Protein AF-A0A6G1I8E0-F1 (afdb_monomer_lite)

Radius of gyration: 14.66 Å; chains: 1; bounding box: 36×42×40 Å

Structure (mmCIF, N/CA/C/O backbone):
data_AF-A0A6G1I8E0-F1
#
_entry.id   AF-A0A6G1I8E0-F1
#
loop_
_atom_site.group_PDB
_atom_site.id
_atom_site.type_symbol
_atom_site.label_atom_id
_atom_site.label_alt_id
_atom_site.label_comp_id
_atom_site.label_asym_id
_atom_site.label_entity_id
_atom_site.label_seq_id
_atom_site.pdbx_PDB_ins_code
_atom_site.Cartn_x
_atom_site.Cartn_y
_atom_site.Cartn_z
_atom_site.occupancy
_atom_site.B_iso_or_equiv
_atom_site.auth_seq_id
_atom_site.auth_comp_id
_atom_site.auth_asym_id
_atom_site.auth_atom_id
_atom_site.pdbx_PDB_model_num
ATOM 1 N N . MET A 1 1 ? -20.050 -9.506 26.495 1.00 46.69 1 MET A N 1
ATOM 2 C CA . MET A 1 1 ? -19.364 -10.344 25.489 1.00 46.69 1 MET A CA 1
ATOM 3 C C . MET A 1 1 ? -18.513 -9.411 24.648 1.00 46.69 1 MET A C 1
ATOM 5 O O . MET A 1 1 ? -19.104 -8.484 24.104 1.00 46.69 1 MET A O 1
ATOM 9 N N . PRO A 1 2 ? -17.178 -9.549 24.581 1.00 50.47 2 PRO A N 1
ATOM 10 C CA . PRO A 1 2 ? -16.438 -8.790 23.586 1.00 50.47 2 PRO A CA 1
ATOM 11 C C . PRO A 1 2 ? -16.872 -9.317 22.216 1.00 50.47 2 PRO A C 1
ATOM 13 O O . PRO A 1 2 ? -16.901 -10.530 22.001 1.00 50.47 2 PRO A O 1
ATOM 16 N N . LEU A 1 3 ? -17.297 -8.417 21.331 1.00 53.66 3 LEU A N 1
ATOM 17 C CA . LEU A 1 3 ? -17.500 -8.743 19.925 1.00 53.66 3 LEU A CA 1
ATOM 18 C C . LEU A 1 3 ? -16.162 -9.277 19.411 1.00 53.66 3 LEU A C 1
ATOM 20 O O . LEU A 1 3 ? -15.153 -8.575 19.479 1.00 53.66 3 LEU A O 1
ATOM 24 N N . ILE A 1 4 ? -16.133 -10.534 18.975 1.00 62.38 4 ILE A N 1
ATOM 25 C CA . ILE A 1 4 ? -14.973 -11.084 18.278 1.00 62.38 4 ILE A CA 1
ATOM 26 C C . ILE A 1 4 ? -14.927 -10.335 16.946 1.00 62.38 4 ILE A C 1
ATOM 28 O O . ILE A 1 4 ? -15.714 -10.613 16.046 1.00 62.38 4 ILE A O 1
ATOM 32 N N . HIS A 1 5 ? -14.089 -9.303 16.870 1.00 77.25 5 HIS A N 1
ATOM 33 C CA . HIS A 1 5 ? -13.840 -8.586 15.628 1.00 77.25 5 HIS A CA 1
ATOM 34 C C . HIS A 1 5 ? -12.980 -9.479 14.741 1.00 77.25 5 HIS A C 1
ATOM 36 O O . HIS A 1 5 ? -11.822 -9.747 15.066 1.00 77.25 5 HIS A O 1
ATOM 42 N N . ASN A 1 6 ? -13.556 -9.979 13.651 1.00 86.00 6 ASN A N 1
ATOM 43 C CA . ASN A 1 6 ? -12.798 -10.723 12.656 1.00 86.00 6 ASN A CA 1
ATOM 44 C C . ASN A 1 6 ? -11.924 -9.730 11.877 1.00 86.00 6 ASN A C 1
ATOM 46 O O . ASN A 1 6 ? -12.478 -8.843 11.224 1.00 86.00 6 ASN A O 1
ATOM 50 N N . PRO A 1 7 ? -10.586 -9.866 11.911 1.00 92.94 7 PRO A N 1
ATOM 51 C CA . PRO A 1 7 ? -9.715 -8.918 11.243 1.00 92.94 7 PRO A CA 1
ATOM 52 C C . PRO A 1 7 ? -9.902 -9.005 9.727 1.00 92.94 7 PRO A C 1
ATOM 54 O O . PRO A 1 7 ? -10.131 -10.075 9.159 1.00 92.94 7 PRO A O 1
ATOM 57 N N . SER A 1 8 ? -9.808 -7.867 9.059 1.00 95.62 8 SER A N 1
ATOM 58 C CA . SER A 1 8 ? -10.112 -7.716 7.641 1.00 95.62 8 SER A CA 1
ATOM 59 C C . SER A 1 8 ? -8.994 -6.988 6.905 1.00 95.62 8 SER A C 1
ATOM 61 O O . SER A 1 8 ? -8.242 -6.193 7.471 1.00 95.62 8 SER A O 1
ATOM 63 N N . THR A 1 9 ? -8.840 -7.270 5.616 1.00 96.81 9 THR A N 1
ATOM 64 C CA . THR A 1 9 ? -7.828 -6.618 4.779 1.00 96.81 9 THR A CA 1
ATOM 65 C C . THR A 1 9 ? -8.386 -6.313 3.403 1.00 96.81 9 THR A C 1
ATOM 67 O O . THR A 1 9 ? -9.032 -7.163 2.799 1.00 96.81 9 THR A O 1
ATOM 70 N N . LEU A 1 10 ? -8.083 -5.125 2.888 1.00 97.56 10 LEU A N 1
ATOM 71 C CA . LEU A 1 10 ? -8.284 -4.758 1.494 1.00 97.56 10 LEU A CA 1
ATOM 72 C C . LEU A 1 10 ? -6.942 -4.827 0.760 1.00 97.56 10 LEU A C 1
ATOM 74 O O . LEU A 1 10 ? -5.988 -4.155 1.154 1.00 97.56 10 LEU A O 1
ATOM 78 N N . ILE A 1 11 ? -6.861 -5.615 -0.312 1.00 97.19 11 ILE A N 1
ATOM 79 C CA . ILE A 1 11 ? -5.666 -5.677 -1.164 1.00 97.19 11 ILE A CA 1
ATOM 80 C C . ILE A 1 11 ? -5.945 -4.929 -2.465 1.00 97.19 11 ILE A C 1
ATOM 82 O O . ILE A 1 11 ? -6.834 -5.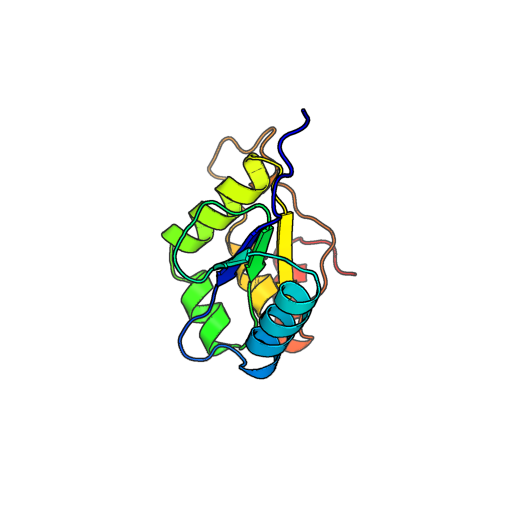311 -3.223 1.00 97.19 11 ILE A O 1
ATOM 86 N N . LEU A 1 12 ? -5.170 -3.878 -2.739 1.00 95.81 12 LEU A N 1
ATOM 87 C CA . LEU A 1 12 ? -5.252 -3.150 -4.001 1.00 95.81 12 LEU A CA 1
ATOM 88 C C . LEU A 1 12 ? -4.391 -3.825 -5.062 1.00 95.81 12 LEU A C 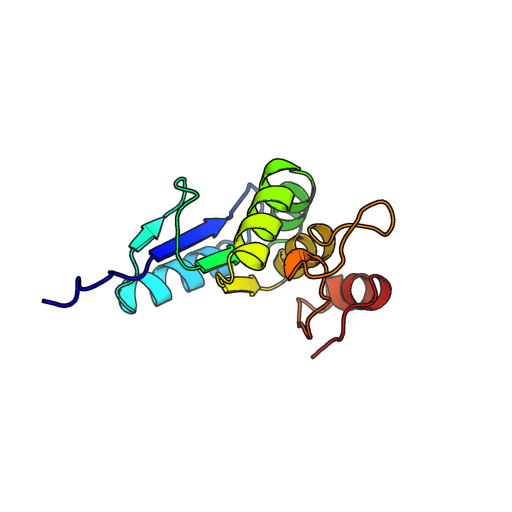1
ATOM 90 O O . LEU A 1 12 ? -3.209 -4.112 -4.843 1.00 95.81 12 LEU A O 1
ATOM 94 N N . PHE A 1 13 ? -4.981 -4.016 -6.235 1.00 94.62 13 PHE A N 1
ATOM 95 C CA . PHE A 1 13 ? -4.315 -4.497 -7.435 1.00 94.62 13 PHE A CA 1
ATOM 96 C C . PHE A 1 13 ? -4.870 -3.773 -8.659 1.00 94.62 13 PHE A C 1
ATOM 98 O O . PHE A 1 13 ? -5.965 -3.212 -8.641 1.00 94.62 13 PHE A O 1
ATOM 105 N N . ALA A 1 14 ? -4.086 -3.768 -9.725 1.00 94.75 14 ALA A N 1
ATOM 106 C CA . ALA A 1 14 ? -4.452 -3.204 -11.010 1.00 94.75 14 ALA A CA 1
ATOM 107 C C . ALA A 1 14 ? -3.836 -4.052 -12.126 1.00 94.75 14 ALA A C 1
ATOM 109 O O . ALA A 1 14 ? -3.048 -4.966 -11.872 1.00 94.75 14 ALA A O 1
ATOM 110 N N . ASN A 1 15 ? -4.164 -3.742 -13.380 1.00 94.81 15 ASN A N 1
ATOM 111 C CA . ASN A 1 15 ? -3.490 -4.388 -14.499 1.00 94.81 15 ASN A CA 1
ATOM 112 C C . ASN A 1 15 ? -1.968 -4.156 -14.412 1.00 94.81 15 ASN A C 1
ATOM 114 O O . ASN A 1 15 ? -1.510 -3.026 -14.227 1.00 94.81 15 ASN A O 1
ATOM 118 N N . GLY A 1 16 ? -1.186 -5.231 -14.525 1.00 94.50 16 GLY A N 1
ATOM 119 C CA . GLY A 1 16 ? 0.266 -5.194 -14.345 1.00 94.50 16 GLY A CA 1
ATOM 120 C C . GLY A 1 16 ? 0.746 -5.245 -12.889 1.00 94.50 16 GLY A C 1
ATOM 121 O O . GLY A 1 16 ? 1.926 -4.972 -12.641 1.00 94.50 16 GLY A O 1
ATOM 122 N N . THR A 1 17 ? -0.137 -5.558 -11.933 1.00 96.38 17 THR A N 1
ATOM 123 C CA . THR A 1 17 ? 0.266 -6.007 -10.594 1.00 96.38 17 THR A CA 1
ATOM 124 C C . THR A 1 17 ? 1.074 -7.298 -10.701 1.00 96.38 17 THR A C 1
ATOM 126 O O . THR A 1 17 ? 0.770 -8.177 -11.502 1.00 96.38 17 THR A O 1
ATOM 129 N N . GLU A 1 18 ? 2.111 -7.418 -9.878 1.00 96.12 18 GLU A N 1
ATOM 130 C CA . GLU A 1 18 ? 2.879 -8.654 -9.756 1.00 96.12 18 GLU A CA 1
ATOM 131 C C . GLU A 1 18 ? 2.043 -9.734 -9.048 1.00 96.12 18 GLU A C 1
ATOM 133 O O . GLU A 1 18 ? 1.743 -9.626 -7.856 1.00 96.12 18 GLU A O 1
ATOM 138 N N . GLU A 1 19 ? 1.664 -10.779 -9.786 1.00 96.12 19 GLU A N 1
ATOM 139 C CA . GLU A 1 19 ? 0.733 -11.820 -9.327 1.00 96.12 19 GLU A CA 1
ATOM 140 C C . GLU A 1 19 ? 1.234 -12.553 -8.082 1.00 96.12 19 GLU A C 1
ATOM 142 O O . GLU A 1 19 ? 0.459 -12.797 -7.158 1.00 96.12 19 GLU A O 1
ATOM 147 N N . ILE A 1 20 ? 2.535 -12.853 -8.009 1.00 96.25 20 ILE A N 1
ATOM 148 C CA . ILE A 1 20 ? 3.103 -13.554 -6.853 1.00 96.25 20 ILE A CA 1
ATOM 149 C C . ILE A 1 20 ? 3.005 -12.715 -5.573 1.00 96.25 20 ILE A C 1
ATOM 151 O O . ILE A 1 20 ? 2.699 -13.265 -4.516 1.00 96.25 20 ILE A O 1
ATOM 155 N N . ALA A 1 21 ? 3.170 -11.391 -5.649 1.00 95.31 21 ALA A N 1
ATOM 156 C CA . ALA A 1 21 ? 3.000 -10.507 -4.496 1.00 95.31 21 ALA A CA 1
ATOM 157 C C . ALA A 1 21 ? 1.533 -10.459 -4.038 1.00 95.31 21 ALA A C 1
ATOM 159 O O . ALA A 1 21 ? 1.257 -10.546 -2.841 1.00 95.31 21 ALA A O 1
ATOM 160 N N . LEU A 1 22 ? 0.593 -10.375 -4.986 1.00 96.44 22 LEU A N 1
ATOM 161 C CA . LEU A 1 22 ? -0.844 -10.393 -4.704 1.00 96.44 22 LEU A CA 1
ATOM 162 C C . LEU A 1 22 ? -1.277 -11.713 -4.051 1.00 96.44 22 LEU A C 1
ATOM 164 O O . LEU A 1 22 ? -1.880 -11.699 -2.977 1.00 96.44 22 LEU A O 1
ATOM 168 N N . LEU A 1 23 ? -0.945 -12.846 -4.675 1.00 97.00 23 LEU A N 1
ATOM 169 C CA . LEU A 1 23 ? -1.348 -14.171 -4.204 1.00 97.00 23 LEU A CA 1
ATOM 170 C C . LEU A 1 23 ? -0.692 -14.532 -2.873 1.00 97.00 23 LEU A C 1
ATOM 172 O O . LEU A 1 23 ? -1.356 -15.115 -2.024 1.00 97.00 23 LEU A O 1
ATOM 176 N N . THR A 1 24 ? 0.567 -14.145 -2.652 1.00 97.31 24 THR A N 1
ATOM 177 C CA . THR A 1 24 ? 1.245 -14.396 -1.370 1.00 97.31 24 THR A CA 1
ATOM 178 C C . THR A 1 24 ? 0.569 -13.634 -0.234 1.00 97.31 24 THR A C 1
ATOM 180 O O . THR A 1 24 ? 0.277 -14.223 0.805 1.00 97.31 24 THR A O 1
ATOM 183 N N . CYS A 1 25 ? 0.274 -12.340 -0.418 1.00 96.31 25 CYS A N 1
ATOM 184 C CA . CYS A 1 25 ? -0.454 -11.569 0.591 1.00 96.31 25 CYS A CA 1
ATOM 185 C C . CYS A 1 25 ? -1.850 -12.150 0.843 1.00 96.31 25 CYS A C 1
ATOM 187 O O . CYS A 1 25 ? -2.247 -12.290 1.997 1.00 96.31 25 CYS A O 1
ATOM 189 N N . TYR A 1 26 ? -2.573 -12.515 -0.219 1.00 97.06 26 TYR A N 1
ATOM 190 C CA . TYR A 1 26 ? -3.897 -13.122 -0.112 1.00 97.06 26 TYR A CA 1
ATOM 191 C C . TYR A 1 26 ? -3.862 -14.450 0.661 1.00 97.06 26 TYR A C 1
ATOM 193 O O . TYR A 1 26 ? -4.547 -14.583 1.673 1.00 97.06 26 TYR A O 1
ATOM 201 N N . ASP A 1 27 ? -3.044 -15.414 0.226 1.00 98.00 27 ASP A N 1
ATOM 202 C CA . ASP A 1 27 ? -2.986 -16.765 0.802 1.00 98.00 27 ASP A CA 1
ATOM 203 C C . ASP A 1 27 ? -2.565 -16.732 2.276 1.00 98.00 27 ASP A C 1
ATOM 205 O O . ASP A 1 27 ? -3.227 -17.335 3.121 1.00 98.00 27 ASP A O 1
ATOM 209 N N . VAL A 1 28 ? -1.523 -15.964 2.613 1.00 97.50 28 VAL A N 1
ATOM 210 C CA . VAL A 1 28 ? -1.041 -15.856 3.997 1.00 97.50 28 VAL A CA 1
ATOM 211 C C . VAL A 1 28 ? -2.107 -15.252 4.912 1.00 97.50 28 VAL A C 1
ATOM 213 O O . VAL A 1 28 ? -2.329 -15.764 6.009 1.00 97.50 28 VAL A O 1
ATOM 216 N N . LEU A 1 29 ? -2.793 -14.193 4.477 1.00 96.56 29 LEU A N 1
ATOM 217 C CA . LEU A 1 29 ? -3.812 -13.535 5.298 1.00 96.56 29 LEU A CA 1
ATOM 218 C C . LEU A 1 29 ? -5.069 -14.388 5.464 1.00 96.56 29 LEU A C 1
ATOM 220 O O . LEU A 1 29 ? -5.601 -14.468 6.571 1.00 96.56 29 LEU A O 1
ATOM 224 N N . VAL A 1 30 ? -5.506 -15.085 4.412 1.00 96.81 30 VAL A N 1
ATOM 225 C CA . VAL A 1 30 ? -6.613 -16.048 4.510 1.00 96.81 30 VAL A CA 1
ATOM 226 C C . VAL A 1 30 ? -6.265 -17.163 5.497 1.00 96.81 30 VAL A C 1
ATOM 228 O O . VAL A 1 30 ? -7.065 -17.470 6.380 1.00 96.81 30 VAL A O 1
ATOM 231 N N . ARG A 1 31 ? -5.053 -17.729 5.422 1.00 96.88 31 ARG A N 1
ATOM 232 C CA . ARG A 1 31 ? -4.583 -18.750 6.379 1.00 96.88 31 ARG A CA 1
ATOM 233 C C . ARG A 1 31 ? -4.470 -18.225 7.808 1.00 96.88 31 ARG A C 1
ATOM 235 O O . ARG A 1 31 ? -4.644 -18.995 8.748 1.00 96.88 31 ARG A O 1
ATOM 242 N N . ALA A 1 32 ? -4.207 -16.931 7.974 1.00 95.56 32 ALA A N 1
ATOM 243 C CA . ALA A 1 32 ? -4.206 -16.256 9.268 1.00 95.56 32 ALA A CA 1
ATOM 244 C C . ALA A 1 32 ? -5.620 -15.910 9.785 1.00 95.56 32 ALA A C 1
ATOM 246 O O . ALA A 1 32 ? -5.745 -15.339 10.866 1.00 95.56 32 ALA A O 1
ATOM 247 N N . GLY A 1 33 ? -6.682 -16.250 9.044 1.00 94.38 33 GLY A N 1
ATOM 248 C CA . GLY A 1 33 ? -8.074 -16.035 9.447 1.00 94.38 33 GLY A CA 1
ATOM 249 C C . GLY A 1 33 ? -8.627 -14.643 9.129 1.00 94.38 33 GLY A C 1
ATOM 250 O O . GLY A 1 33 ? -9.671 -14.274 9.667 1.00 94.38 33 GLY A O 1
ATOM 251 N N . PHE A 1 34 ? -7.957 -13.866 8.273 1.00 95.19 34 PHE A N 1
ATOM 252 C CA . PHE A 1 34 ? -8.437 -12.545 7.869 1.00 95.19 34 PHE A CA 1
ATOM 253 C C . PHE A 1 34 ? -9.544 -12.654 6.817 1.00 95.19 34 PHE A C 1
ATOM 255 O O . PHE A 1 34 ? -9.467 -13.447 5.876 1.00 95.19 34 PHE A O 1
ATOM 262 N N . ALA A 1 35 ? -10.540 -11.774 6.912 1.00 94.75 35 ALA A N 1
ATOM 263 C CA . ALA A 1 35 ? -11.467 -11.508 5.821 1.00 94.75 35 ALA A CA 1
ATOM 264 C C . ALA A 1 35 ? -10.768 -10.652 4.750 1.00 94.75 35 ALA A C 1
ATOM 266 O O . ALA A 1 35 ? -10.655 -9.433 4.896 1.00 94.75 35 ALA A O 1
ATOM 267 N N . VAL A 1 36 ? -10.285 -11.285 3.678 1.00 95.44 36 VAL A N 1
ATOM 268 C CA . VAL A 1 36 ? -9.590 -10.600 2.577 1.00 95.44 36 VAL A CA 1
ATOM 269 C C . VAL A 1 36 ? -10.586 -10.135 1.512 1.00 95.44 36 VAL A C 1
ATOM 271 O O . VAL A 1 36 ? -11.364 -10.925 0.979 1.00 95.44 36 VAL A O 1
ATOM 274 N N . ARG A 1 37 ? -10.560 -8.838 1.201 1.00 92.75 37 ARG A N 1
ATOM 275 C CA . ARG A 1 37 ? -11.521 -8.125 0.352 1.00 92.75 37 ARG A CA 1
ATOM 276 C C . ARG A 1 37 ? -10.805 -7.482 -0.840 1.00 92.75 37 ARG A C 1
ATOM 278 O O . ARG A 1 37 ? -9.632 -7.123 -0.750 1.00 92.75 37 ARG A O 1
ATOM 285 N N . ALA A 1 38 ? -11.538 -7.309 -1.941 1.00 81.88 38 ALA A N 1
ATOM 286 C CA . ALA A 1 38 ? -11.044 -6.685 -3.176 1.00 81.88 38 ALA A CA 1
ATOM 287 C C . ALA A 1 38 ? -11.793 -5.397 -3.577 1.00 81.88 38 ALA A C 1
ATOM 289 O O . ALA A 1 38 ? -11.333 -4.683 -4.460 1.00 81.88 38 ALA A O 1
ATOM 290 N N . ALA A 1 39 ? -12.943 -5.102 -2.957 1.00 73.69 39 ALA A N 1
ATOM 291 C CA . ALA A 1 39 ? -13.819 -3.997 -3.373 1.00 73.69 39 ALA A CA 1
ATOM 292 C C . ALA A 1 39 ? -14.346 -3.129 -2.219 1.00 73.69 39 ALA A C 1
ATOM 294 O O . ALA A 1 39 ? -14.774 -2.003 -2.452 1.00 73.69 39 ALA A O 1
ATOM 295 N N . GLU A 1 40 ? -14.332 -3.631 -0.984 1.00 82.56 40 GLU A N 1
ATOM 296 C CA . GLU A 1 40 ? -14.906 -2.920 0.157 1.00 82.56 40 GLU A CA 1
ATOM 297 C C . GLU A 1 40 ? -13.817 -2.100 0.872 1.00 82.56 40 GLU A C 1
ATOM 299 O O . GLU A 1 40 ? -12.859 -2.690 1.379 1.00 82.56 40 GLU A O 1
ATOM 304 N N . PRO A 1 41 ? -13.938 -0.758 0.913 1.00 84.94 41 PRO A N 1
ATOM 305 C CA . PRO A 1 41 ? -12.924 0.142 1.466 1.00 84.94 41 PRO A CA 1
ATOM 306 C C . PRO A 1 41 ? -12.881 0.164 2.996 1.00 84.94 41 PRO A C 1
ATOM 308 O O . PRO A 1 41 ? -12.037 0.852 3.562 1.00 84.94 41 PRO A O 1
ATOM 311 N N . ASP A 1 42 ? -13.785 -0.548 3.672 1.00 90.81 42 ASP A N 1
ATOM 312 C CA . ASP A 1 42 ? -13.773 -0.675 5.123 1.00 90.81 42 ASP A CA 1
ATOM 313 C C . ASP A 1 42 ? -13.058 -1.969 5.526 1.00 90.81 42 ASP A C 1
ATOM 315 O O . ASP A 1 42 ? -13.624 -3.062 5.478 1.00 90.81 42 ASP A O 1
ATOM 319 N N . ALA A 1 43 ? -11.775 -1.849 5.860 1.00 94.81 43 ALA A N 1
ATOM 320 C CA . ALA A 1 43 ? -10.973 -2.937 6.407 1.00 94.81 43 ALA A CA 1
ATOM 321 C C . ALA A 1 43 ? -9.948 -2.415 7.420 1.00 94.81 43 ALA A C 1
ATOM 323 O O . ALA A 1 43 ? -9.610 -1.231 7.404 1.00 94.81 43 ALA A O 1
ATOM 324 N N . ASP A 1 44 ? -9.407 -3.300 8.257 1.00 95.69 44 ASP A N 1
ATOM 325 C CA . ASP A 1 44 ? -8.402 -2.948 9.274 1.00 95.69 44 ASP A CA 1
ATOM 326 C C . ASP A 1 44 ? -7.022 -2.649 8.671 1.00 95.69 44 ASP A C 1
ATOM 328 O O . ASP A 1 44 ? -6.234 -1.876 9.225 1.00 95.69 44 ASP A O 1
ATOM 332 N N . ILE A 1 45 ? -6.725 -3.279 7.529 1.00 96.50 45 ILE A N 1
ATOM 333 C CA . ILE A 1 45 ? -5.441 -3.189 6.831 1.00 96.50 45 ILE A CA 1
ATOM 334 C C . ILE A 1 45 ? -5.677 -2.913 5.345 1.00 96.50 45 ILE A C 1
ATOM 336 O O . ILE A 1 45 ? -6.520 -3.550 4.712 1.00 96.50 45 ILE A O 1
ATOM 340 N N . LEU A 1 46 ? -4.899 -1.995 4.777 1.00 97.69 46 LEU A N 1
ATOM 341 C CA . LEU A 1 46 ? -4.781 -1.775 3.337 1.00 97.69 46 LEU A CA 1
ATOM 342 C C . LEU A 1 46 ? -3.431 -2.303 2.846 1.00 97.69 46 LEU A C 1
ATOM 344 O O . LEU A 1 46 ? -2.392 -1.924 3.384 1.00 97.69 46 LEU A O 1
ATOM 348 N N . ILE A 1 47 ? -3.423 -3.139 1.809 1.00 97.75 47 ILE A N 1
ATOM 349 C CA . ILE A 1 47 ? -2.193 -3.654 1.195 1.00 97.75 47 ILE A CA 1
ATOM 350 C C . ILE A 1 47 ? -2.024 -3.108 -0.218 1.00 97.75 47 ILE A C 1
ATOM 352 O O . ILE A 1 47 ? -2.895 -3.257 -1.072 1.00 97.75 47 ILE A O 1
ATOM 356 N N . LEU A 1 48 ? -0.856 -2.515 -0.462 1.00 97.19 48 LEU A N 1
ATOM 357 C CA . LEU A 1 48 ? -0.420 -1.985 -1.747 1.00 97.19 48 LEU A CA 1
ATOM 358 C C . LEU A 1 48 ? 0.545 -2.975 -2.402 1.00 97.19 48 LEU A C 1
ATOM 360 O O . LEU A 1 48 ? 1.692 -3.135 -1.967 1.00 97.19 48 LEU A O 1
ATOM 364 N N . THR A 1 49 ? 0.072 -3.652 -3.443 1.00 95.81 49 THR A N 1
ATOM 365 C CA . THR A 1 49 ? 0.865 -4.649 -4.169 1.00 95.81 49 THR A CA 1
ATOM 366 C C . THR A 1 49 ? 1.830 -4.014 -5.173 1.00 95.81 49 THR A C 1
ATOM 368 O O . THR A 1 49 ? 1.683 -2.861 -5.584 1.00 95.81 49 THR A O 1
ATOM 371 N N . GLY A 1 50 ? 2.868 -4.777 -5.526 1.00 91.44 50 GLY A N 1
ATOM 372 C CA . GLY A 1 50 ? 3.900 -4.386 -6.482 1.00 91.44 50 GLY A CA 1
ATOM 373 C C . GLY A 1 50 ? 3.526 -4.638 -7.946 1.00 91.44 50 GLY A C 1
ATOM 374 O O . GLY A 1 50 ? 2.357 -4.711 -8.314 1.00 91.44 50 GLY A O 1
ATOM 375 N N . GLY A 1 51 ? 4.550 -4.775 -8.789 1.00 95.81 51 GLY A N 1
ATOM 376 C CA . GLY A 1 51 ? 4.450 -4.711 -10.248 1.00 95.81 51 GLY A CA 1
ATOM 377 C C . GLY A 1 51 ? 4.599 -3.269 -10.731 1.00 95.81 51 GLY A C 1
ATOM 378 O O . GLY A 1 51 ? 3.861 -2.381 -10.305 1.00 95.81 51 GLY A O 1
ATOM 379 N N . ALA A 1 52 ? 5.592 -2.984 -11.579 1.00 93.88 52 ALA A N 1
ATOM 380 C CA . ALA A 1 52 ? 5.894 -1.606 -11.987 1.00 93.88 52 ALA A CA 1
ATOM 381 C C . ALA A 1 52 ? 4.700 -0.935 -12.696 1.00 93.88 52 ALA A C 1
ATOM 383 O O . ALA A 1 52 ? 4.384 0.222 -12.420 1.00 93.88 52 ALA A O 1
ATOM 384 N N . ALA A 1 53 ? 4.007 -1.678 -13.564 1.00 96.75 53 ALA A N 1
ATOM 385 C CA . ALA A 1 53 ? 2.814 -1.205 -14.263 1.00 96.75 53 ALA A CA 1
ATOM 386 C C . ALA A 1 53 ? 1.596 -1.080 -13.326 1.00 96.75 53 ALA A C 1
ATOM 388 O O . ALA A 1 53 ? 0.907 -0.057 -13.356 1.00 96.75 53 ALA A O 1
ATOM 389 N N . GLY A 1 54 ? 1.378 -2.060 -12.443 1.00 95.88 54 GLY A N 1
ATOM 390 C CA . GLY A 1 54 ? 0.298 -2.028 -11.452 1.00 95.88 54 GLY A CA 1
ATOM 391 C C . GLY A 1 54 ? 0.442 -0.859 -10.478 1.00 95.88 54 GLY A C 1
ATOM 392 O O . GLY A 1 54 ? -0.469 -0.046 -10.339 1.00 95.88 54 GLY A O 1
ATOM 393 N N . ALA A 1 55 ? 1.629 -0.690 -9.891 1.00 96.31 55 ALA A N 1
ATOM 394 C CA . ALA A 1 55 ? 1.931 0.419 -8.990 1.00 96.31 55 ALA A CA 1
ATOM 395 C C . ALA A 1 55 ? 1.800 1.785 -9.681 1.00 96.31 55 ALA A C 1
ATOM 397 O O . ALA A 1 55 ? 1.278 2.726 -9.083 1.00 96.31 55 ALA A O 1
ATOM 398 N N . LYS A 1 56 ? 2.215 1.912 -10.952 1.00 96.44 56 LYS A N 1
ATOM 399 C CA . LYS A 1 56 ? 2.001 3.140 -11.735 1.00 96.44 56 LYS A CA 1
ATOM 400 C C . LYS A 1 56 ? 0.510 3.451 -11.890 1.00 96.44 56 LYS A C 1
ATOM 402 O O . LYS A 1 56 ? 0.113 4.596 -11.696 1.00 96.44 56 LYS A O 1
ATOM 407 N N . THR A 1 57 ? -0.299 2.436 -12.191 1.00 96.44 57 THR A N 1
ATOM 408 C CA . THR A 1 57 ? -1.757 2.576 -12.320 1.00 96.44 57 THR A CA 1
ATOM 409 C C . THR A 1 57 ? -2.379 3.043 -11.005 1.00 96.44 57 THR A C 1
ATOM 411 O O . THR A 1 57 ? -3.058 4.067 -10.981 1.00 96.44 57 THR A O 1
ATOM 414 N N . LEU A 1 58 ? -2.065 2.373 -9.893 1.00 95.50 58 LEU A N 1
ATOM 415 C CA . LEU A 1 58 ? -2.562 2.740 -8.563 1.00 95.50 58 LEU A CA 1
ATOM 416 C C . LEU A 1 58 ? -2.132 4.154 -8.147 1.00 95.50 58 LEU A C 1
ATOM 418 O O . LEU A 1 58 ? -2.925 4.910 -7.599 1.00 95.50 58 LEU A O 1
ATOM 422 N N . THR A 1 59 ? -0.893 4.537 -8.453 1.00 95.44 59 THR A N 1
ATOM 423 C CA . THR A 1 59 ? -0.347 5.864 -8.125 1.00 95.44 59 THR A CA 1
ATOM 424 C C . THR A 1 59 ? -1.027 6.994 -8.902 1.00 95.44 59 THR A C 1
ATOM 426 O O . THR A 1 59 ? -1.063 8.127 -8.431 1.00 95.44 59 THR A O 1
ATOM 429 N N . SER A 1 60 ? -1.576 6.702 -10.083 1.00 94.50 60 SER A N 1
ATOM 430 C CA . SER A 1 60 ? -2.280 7.692 -10.906 1.00 94.50 60 SER A CA 1
ATOM 431 C C . SER A 1 60 ? -3.740 7.928 -10.497 1.00 94.50 60 SER A C 1
ATOM 433 O O . SER A 1 60 ? -4.350 8.885 -10.967 1.00 94.50 60 SER A O 1
ATOM 435 N N . ALA A 1 61 ? -4.300 7.086 -9.621 1.00 94.12 61 ALA A N 1
ATOM 436 C CA . ALA A 1 61 ? -5.691 7.167 -9.188 1.00 94.12 61 ALA A CA 1
ATOM 437 C C . ALA A 1 61 ? -5.836 8.015 -7.913 1.00 94.12 61 ALA A C 1
ATOM 439 O O . ALA A 1 61 ? -5.388 7.631 -6.829 1.00 94.12 61 ALA A O 1
ATOM 440 N N . THR A 1 62 ? -6.503 9.165 -8.021 1.00 94.69 62 THR A N 1
ATOM 441 C CA . THR A 1 62 ? -6.695 10.108 -6.900 1.00 94.69 62 THR A CA 1
ATOM 442 C C . THR A 1 62 ? -7.476 9.479 -5.745 1.00 94.69 62 THR A C 1
ATOM 444 O O . THR A 1 62 ? -7.207 9.761 -4.573 1.00 94.69 62 THR A O 1
ATOM 447 N N . GLU A 1 63 ? -8.409 8.587 -6.064 1.00 94.06 63 GLU A N 1
ATOM 448 C CA . GLU A 1 63 ? -9.224 7.822 -5.125 1.00 94.06 63 GLU A CA 1
ATOM 449 C C . GLU A 1 63 ? -8.354 6.872 -4.301 1.00 94.06 63 GLU A C 1
ATOM 451 O O . GLU A 1 63 ? -8.503 6.811 -3.083 1.00 94.06 63 GLU A O 1
ATOM 456 N N . VAL A 1 64 ? -7.378 6.205 -4.932 1.00 95.06 64 VAL A N 1
ATOM 457 C CA . VAL A 1 64 ? -6.416 5.329 -4.244 1.00 95.06 64 VAL A CA 1
ATOM 458 C C . VAL A 1 64 ? -5.540 6.136 -3.293 1.00 95.06 64 VAL A C 1
ATOM 460 O O . VAL A 1 64 ? -5.381 5.764 -2.131 1.00 95.06 64 VAL A O 1
ATOM 463 N N . LEU A 1 65 ? -5.008 7.276 -3.745 1.00 95.81 65 LEU A N 1
ATOM 464 C CA . LEU A 1 65 ? -4.186 8.133 -2.887 1.00 95.81 65 LEU A CA 1
ATOM 465 C C . LEU A 1 65 ? -4.987 8.661 -1.688 1.00 95.81 65 LEU A C 1
ATOM 467 O O . LEU A 1 65 ? -4.470 8.719 -0.574 1.00 95.81 65 LEU A O 1
ATOM 471 N N . SER A 1 66 ? -6.254 9.016 -1.903 1.00 94.75 66 SER A N 1
ATOM 472 C CA . SER A 1 66 ? -7.155 9.488 -0.845 1.00 94.75 66 SER A CA 1
ATOM 473 C C . SER A 1 66 ? -7.520 8.376 0.135 1.00 94.75 66 SER A C 1
ATOM 475 O O . SER A 1 66 ? -7.517 8.615 1.341 1.00 94.75 66 SER A O 1
ATOM 477 N N . LEU A 1 67 ? -7.735 7.153 -0.357 1.00 95.94 67 LEU A N 1
ATOM 478 C CA . LEU A 1 67 ? -7.978 5.975 0.471 1.00 95.94 67 LEU A CA 1
ATOM 479 C C . LEU A 1 67 ? -6.783 5.670 1.381 1.00 95.94 67 LEU A C 1
ATOM 481 O O . LEU A 1 67 ? -6.960 5.471 2.579 1.00 95.94 67 LEU A O 1
ATOM 485 N N . ILE A 1 68 ? -5.556 5.708 0.849 1.00 96.50 68 ILE A N 1
ATOM 486 C CA . ILE A 1 68 ? -4.342 5.490 1.652 1.00 96.50 68 ILE A CA 1
ATOM 487 C C . ILE A 1 68 ? -4.231 6.539 2.761 1.00 96.50 68 ILE A C 1
ATOM 489 O O . ILE A 1 68 ? -3.914 6.195 3.900 1.00 96.50 68 ILE A O 1
ATOM 493 N N . ARG A 1 69 ? -4.502 7.816 2.454 1.00 95.50 69 ARG A N 1
ATOM 494 C CA . ARG A 1 69 ? -4.503 8.875 3.472 1.00 95.50 69 ARG A CA 1
ATOM 495 C C . ARG A 1 69 ? -5.554 8.609 4.550 1.00 95.50 69 ARG A C 1
ATOM 497 O O . ARG A 1 69 ? -5.204 8.620 5.722 1.00 95.50 69 ARG A O 1
ATOM 504 N N . ALA A 1 70 ? -6.783 8.267 4.160 1.00 95.38 70 ALA A N 1
ATOM 505 C CA . ALA A 1 70 ? -7.867 7.966 5.094 1.00 95.38 70 ALA A CA 1
ATOM 506 C C . ALA A 1 70 ? -7.543 6.785 6.027 1.00 95.38 70 ALA A C 1
ATOM 508 O O . ALA A 1 70 ? -7.817 6.855 7.224 1.00 95.38 70 ALA A O 1
ATOM 509 N N . TYR A 1 71 ? -6.908 5.723 5.520 1.00 97.00 71 TYR A N 1
ATOM 510 C CA . TYR A 1 71 ? -6.445 4.612 6.360 1.00 97.00 71 TYR A CA 1
ATOM 5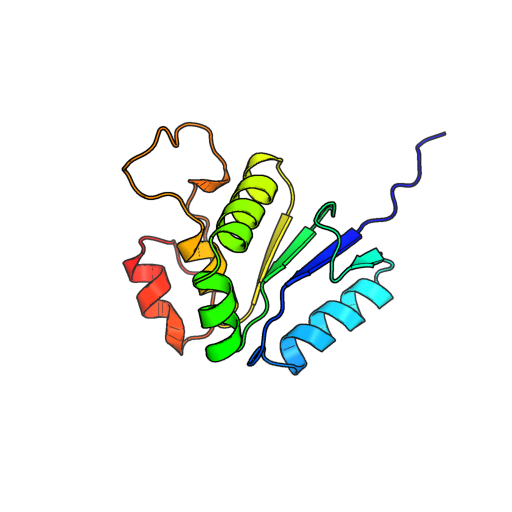11 C C . TYR A 1 71 ? -5.413 5.075 7.391 1.00 97.00 71 TYR A C 1
ATOM 513 O O . TYR A 1 71 ? -5.537 4.774 8.573 1.00 97.00 71 TYR A O 1
ATOM 521 N N . ARG A 1 72 ? -4.422 5.862 6.966 1.00 96.06 72 ARG A N 1
ATOM 522 C CA . ARG A 1 72 ? -3.370 6.352 7.867 1.00 96.06 72 ARG A CA 1
ATOM 523 C C . ARG A 1 72 ? -3.919 7.315 8.916 1.00 96.06 72 ARG A C 1
ATOM 525 O O . ARG A 1 72 ? -3.612 7.156 10.091 1.00 96.06 72 ARG A O 1
ATOM 532 N N . ASP A 1 73 ? -4.761 8.259 8.506 1.00 95.12 73 ASP A N 1
ATOM 533 C CA . ASP A 1 73 ? -5.356 9.266 9.393 1.00 95.12 73 ASP A CA 1
ATOM 534 C C . ASP A 1 73 ? -6.379 8.666 10.372 1.00 95.12 73 ASP A C 1
ATOM 536 O O . ASP A 1 73 ? -6.597 9.220 11.445 1.00 95.12 73 ASP A O 1
ATOM 540 N N . SER A 1 74 ? -6.963 7.506 10.049 1.00 94.75 74 SER A N 1
ATOM 541 C CA . SER A 1 74 ? -7.816 6.735 10.970 1.00 94.75 74 SER A CA 1
ATOM 542 C C . SER A 1 74 ? -7.042 5.772 11.879 1.00 94.75 74 SER A C 1
ATOM 544 O O . SER A 1 74 ? -7.656 5.021 12.636 1.00 94.75 74 SER A O 1
ATOM 546 N N . GLY A 1 75 ? -5.706 5.769 11.822 1.00 94.75 75 GLY A N 1
ATOM 547 C CA . GLY A 1 75 ? -4.861 4.873 12.617 1.00 94.75 75 GLY A CA 1
ATOM 548 C C . GLY A 1 75 ? -4.882 3.411 12.155 1.00 94.75 75 GLY A C 1
ATOM 549 O O . GLY A 1 75 ? -4.416 2.534 12.883 1.00 94.75 75 GLY A O 1
ATOM 550 N N . ARG A 1 76 ? -5.415 3.133 10.959 1.00 95.62 76 ARG A N 1
ATOM 551 C CA . ARG A 1 76 ? -5.429 1.799 10.345 1.00 95.62 76 ARG A CA 1
ATOM 552 C C . ARG A 1 76 ? -4.104 1.497 9.655 1.00 95.62 76 ARG A C 1
ATOM 554 O O . ARG A 1 76 ? -3.346 2.388 9.262 1.00 95.62 76 ARG A O 1
ATOM 561 N N . TRP A 1 77 ? -3.820 0.210 9.487 1.00 96.69 77 TRP A N 1
ATOM 562 C CA . TRP A 1 77 ? -2.538 -0.233 8.951 1.00 96.69 77 TRP A CA 1
ATOM 563 C C . TRP A 1 77 ? -2.483 -0.111 7.431 1.00 96.69 77 TRP A C 1
ATOM 565 O O . TRP A 1 77 ? -3.434 -0.446 6.725 1.00 96.69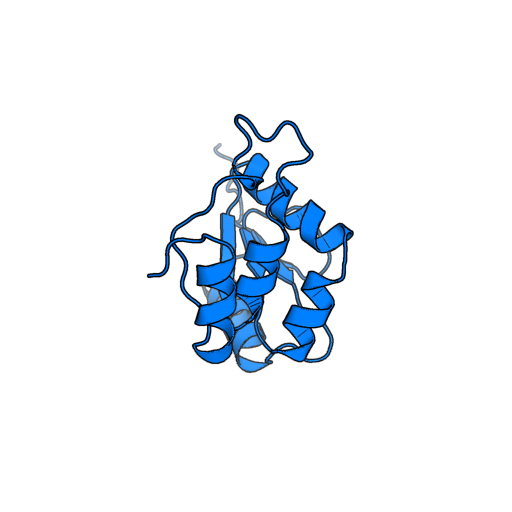 77 TRP A O 1
ATOM 575 N N . VAL A 1 78 ? -1.322 0.306 6.923 1.00 97.75 78 VAL A N 1
ATOM 576 C CA . VAL A 1 78 ? -1.005 0.275 5.492 1.00 97.75 78 VAL A CA 1
ATOM 577 C C . VAL A 1 78 ? 0.279 -0.520 5.283 1.00 97.75 78 VAL A C 1
ATOM 579 O O . VAL A 1 78 ? 1.341 -0.138 5.775 1.00 97.75 78 VAL A O 1
ATOM 582 N N . GLY A 1 79 ? 0.178 -1.625 4.547 1.00 97.44 79 GLY A N 1
ATOM 583 C CA . GLY A 1 79 ? 1.304 -2.435 4.093 1.00 97.44 79 GLY A CA 1
ATOM 584 C C . GLY A 1 79 ? 1.615 -2.164 2.623 1.00 97.44 79 GLY A C 1
ATOM 585 O O . GLY A 1 79 ? 0.711 -1.947 1.821 1.00 97.44 79 GLY A O 1
ATOM 586 N N . ALA A 1 80 ? 2.891 -2.191 2.247 1.00 97.38 80 ALA A N 1
ATOM 587 C CA . ALA A 1 80 ? 3.312 -2.037 0.858 1.00 97.38 80 ALA A CA 1
ATOM 588 C C . ALA A 1 80 ? 4.474 -2.979 0.539 1.00 97.38 80 ALA A C 1
ATOM 590 O O . ALA A 1 80 ? 5.365 -3.163 1.369 1.00 97.38 80 ALA A O 1
ATOM 591 N N . ILE A 1 81 ? 4.473 -3.558 -0.664 1.00 97.38 81 ILE A N 1
ATOM 592 C CA . ILE A 1 81 ? 5.510 -4.497 -1.108 1.00 97.38 81 ILE A CA 1
ATOM 593 C C . ILE A 1 81 ? 6.028 -4.157 -2.509 1.00 97.38 81 ILE A C 1
ATOM 595 O O . ILE A 1 81 ? 5.287 -3.720 -3.392 1.00 97.38 81 ILE A O 1
ATOM 599 N N . GLY A 1 82 ? 7.331 -4.359 -2.718 1.00 96.50 82 GLY A N 1
ATOM 600 C CA . GLY A 1 82 ? 7.976 -4.177 -4.015 1.00 96.50 82 GLY A CA 1
ATOM 601 C C . GLY A 1 82 ? 7.879 -2.736 -4.519 1.00 96.50 82 GLY A C 1
ATOM 602 O O . GLY A 1 82 ? 8.361 -1.802 -3.875 1.00 96.50 82 GLY A O 1
ATOM 603 N N . THR A 1 83 ? 7.289 -2.550 -5.699 1.00 97.81 83 THR A N 1
ATOM 604 C CA . THR A 1 83 ? 7.022 -1.221 -6.272 1.00 97.81 83 THR A CA 1
ATOM 605 C C . THR A 1 83 ? 5.771 -0.559 -5.696 1.00 97.81 83 THR A C 1
ATOM 607 O O . THR A 1 83 ? 5.625 0.651 -5.857 1.00 97.81 83 THR A O 1
ATOM 610 N N . GLY A 1 84 ? 4.915 -1.286 -4.968 1.00 97.12 84 GLY A N 1
ATOM 611 C CA . GLY A 1 84 ? 3.719 -0.743 -4.312 1.00 97.12 84 GLY A CA 1
ATOM 612 C C . GLY A 1 84 ? 4.041 0.346 -3.284 1.00 97.12 84 GLY A C 1
ATOM 613 O O . GLY A 1 84 ? 3.236 1.247 -3.055 1.00 97.12 84 GLY A O 1
ATOM 614 N N . THR A 1 85 ? 5.269 0.357 -2.744 1.00 97.88 85 THR A N 1
ATOM 615 C CA . THR A 1 85 ? 5.775 1.445 -1.888 1.00 97.88 85 THR A CA 1
ATOM 616 C C . THR A 1 85 ? 5.686 2.811 -2.576 1.00 97.88 85 THR A C 1
ATOM 618 O O . THR A 1 85 ? 5.474 3.817 -1.905 1.00 97.88 85 THR A O 1
ATOM 621 N N . THR A 1 86 ? 5.796 2.878 -3.908 1.00 97.19 86 THR A N 1
ATOM 622 C CA . THR A 1 86 ? 5.675 4.151 -4.642 1.00 97.19 86 THR A CA 1
ATOM 623 C C . THR A 1 86 ? 4.286 4.774 -4.518 1.00 97.19 86 THR A C 1
ATOM 625 O O . THR A 1 86 ? 4.186 5.993 -4.406 1.00 97.19 86 THR A O 1
ATOM 628 N N . THR A 1 87 ? 3.232 3.960 -4.429 1.00 97.19 87 THR A N 1
ATOM 629 C CA . THR A 1 87 ? 1.857 4.431 -4.225 1.00 97.19 87 THR A CA 1
ATOM 630 C C . THR A 1 87 ? 1.675 5.024 -2.825 1.00 97.19 87 THR A C 1
ATOM 632 O O . THR A 1 87 ? 1.057 6.077 -2.687 1.00 97.19 87 THR A O 1
ATOM 635 N N . LEU A 1 88 ? 2.288 4.425 -1.794 1.00 97.31 88 LEU A N 1
ATOM 636 C CA . LEU A 1 88 ? 2.332 5.007 -0.444 1.00 97.31 88 LEU A CA 1
ATOM 637 C C . LEU A 1 88 ? 3.103 6.335 -0.418 1.00 97.31 88 LEU A C 1
ATOM 639 O O . LEU A 1 88 ? 2.671 7.297 0.210 1.00 97.31 88 LEU A O 1
ATOM 643 N N . VAL A 1 89 ? 4.252 6.396 -1.097 1.00 96.19 89 VAL A N 1
ATOM 644 C CA . VAL A 1 89 ? 5.056 7.624 -1.178 1.00 96.19 89 VAL A CA 1
ATOM 645 C C . VAL A 1 89 ? 4.267 8.743 -1.855 1.00 96.19 89 VAL A C 1
ATOM 647 O O . VAL A 1 89 ? 4.246 9.862 -1.347 1.00 96.19 89 VAL A O 1
ATOM 650 N N . ALA A 1 90 ? 3.587 8.435 -2.960 1.00 95.19 90 ALA A N 1
ATOM 651 C CA . ALA A 1 90 ? 2.781 9.389 -3.711 1.00 95.19 90 ALA A CA 1
ATOM 652 C C . ALA A 1 90 ? 1.495 9.818 -2.990 1.00 95.19 90 ALA A C 1
ATOM 654 O O . ALA A 1 90 ? 0.970 10.892 -3.272 1.00 95.19 90 ALA A O 1
ATOM 655 N N . SER A 1 91 ? 0.975 9.013 -2.055 1.00 95.00 91 SER A N 1
ATOM 656 C CA . SER A 1 91 ? -0.225 9.389 -1.299 1.00 95.00 91 SER A CA 1
ATOM 657 C C . SER A 1 91 ? 0.040 10.510 -0.296 1.00 95.00 91 SER A C 1
ATOM 659 O O . SER A 1 91 ? -0.909 11.165 0.142 1.00 95.00 91 SER A O 1
ATOM 661 N N . CYS A 1 92 ? 1.303 10.709 0.096 1.00 91.50 92 CYS A N 1
ATOM 662 C CA . CYS A 1 92 ? 1.696 11.744 1.039 1.00 91.50 92 CYS A CA 1
ATOM 663 C C . CYS A 1 92 ? 1.347 13.126 0.462 1.00 91.50 92 CYS A C 1
ATOM 665 O O . CYS A 1 92 ? 1.794 13.442 -0.643 1.00 91.50 92 CYS A O 1
ATOM 667 N N . PRO A 1 93 ? 0.556 13.949 1.171 1.00 77.31 93 PRO A N 1
ATOM 668 C CA . PRO A 1 93 ? 0.249 15.294 0.712 1.00 77.31 93 PRO A CA 1
ATOM 669 C C . PRO A 1 93 ? 1.533 16.114 0.520 1.00 77.31 93 PRO A C 1
ATOM 671 O O . PRO A 1 93 ? 2.492 15.980 1.283 1.00 77.31 93 PRO A O 1
ATOM 674 N N . GLY A 1 94 ? 1.546 16.949 -0.523 1.00 69.50 94 GLY A N 1
ATOM 675 C CA . GLY A 1 94 ? 2.588 17.956 -0.729 1.00 69.50 94 GLY A CA 1
ATOM 676 C C . GLY A 1 94 ? 2.451 19.135 0.242 1.00 69.50 94 GLY A C 1
ATOM 677 O O . GLY A 1 94 ? 1.525 19.189 1.048 1.00 69.50 94 GLY A O 1
ATOM 678 N N . GLU A 1 95 ? 3.342 20.118 0.124 1.00 60.09 95 GLU A N 1
ATOM 679 C CA . GLU A 1 95 ? 3.446 21.269 1.045 1.00 60.09 95 GLU A CA 1
ATOM 680 C C . GLU A 1 95 ? 2.252 22.246 0.998 1.00 60.09 95 GLU A C 1
ATOM 682 O O . GLU A 1 95 ? 2.163 23.166 1.804 1.00 60.09 95 GLU A O 1
ATOM 687 N N . ALA A 1 96 ? 1.311 22.060 0.068 1.00 58.00 96 ALA A N 1
ATOM 688 C CA . ALA A 1 96 ? 0.234 23.011 -0.216 1.00 58.00 96 ALA A CA 1
ATOM 689 C C . ALA A 1 96 ? -0.996 22.914 0.719 1.00 58.00 96 ALA A C 1
ATOM 691 O O . ALA A 1 96 ? -1.980 23.617 0.497 1.00 58.00 96 ALA A O 1
ATOM 692 N N . GLY A 1 97 ? -0.981 22.052 1.743 1.00 63.66 97 GLY A N 1
ATOM 693 C CA . GLY A 1 97 ? -2.122 21.825 2.641 1.00 63.66 97 GLY A CA 1
ATOM 694 C C . GLY A 1 97 ? -1.763 21.890 4.127 1.00 63.66 97 GLY A C 1
ATOM 695 O O . GLY A 1 97 ? -0.609 21.727 4.508 1.00 63.66 97 GLY A O 1
ATOM 696 N N . LYS A 1 98 ? -2.769 22.089 4.993 1.00 68.81 98 LYS A N 1
ATOM 697 C CA . LYS A 1 98 ? -2.611 21.921 6.447 1.00 68.81 98 LYS A CA 1
ATOM 698 C C . LYS A 1 98 ? -2.425 20.435 6.756 1.00 68.81 98 LYS A C 1
ATOM 700 O O . LYS A 1 98 ? -3.397 19.695 6.847 1.00 68.81 98 LYS A O 1
ATOM 705 N N . THR A 1 99 ? -1.176 20.006 6.875 1.00 78.50 99 THR A N 1
ATOM 706 C CA . THR A 1 99 ? -0.795 18.609 7.126 1.00 78.50 99 THR A CA 1
ATOM 707 C C . THR A 1 99 ? -0.440 18.323 8.584 1.00 78.50 99 THR A C 1
ATOM 709 O O . THR A 1 99 ? -0.061 17.205 8.926 1.00 78.50 99 THR A O 1
ATOM 712 N N . GLU A 1 100 ? -0.512 19.336 9.446 1.00 80.62 100 GLU A N 1
ATOM 713 C CA . GLU A 1 100 ? -0.159 19.220 10.857 1.00 80.62 100 GLU A CA 1
ATOM 714 C C . GLU A 1 100 ? -1.112 18.261 11.582 1.00 80.62 100 GLU A C 1
ATOM 716 O O . GLU A 1 100 ? -2.331 18.372 11.469 1.00 80.62 100 GLU A O 1
ATOM 721 N N . GLY A 1 101 ? -0.544 17.287 12.295 1.00 82.50 101 GLY A N 1
ATOM 722 C CA . GLY A 1 101 ? -1.301 16.266 13.023 1.00 82.50 101 GLY A CA 1
ATOM 723 C C . GLY A 1 101 ? -1.866 15.121 12.172 1.00 82.50 101 GLY A C 1
ATOM 724 O O . GLY A 1 101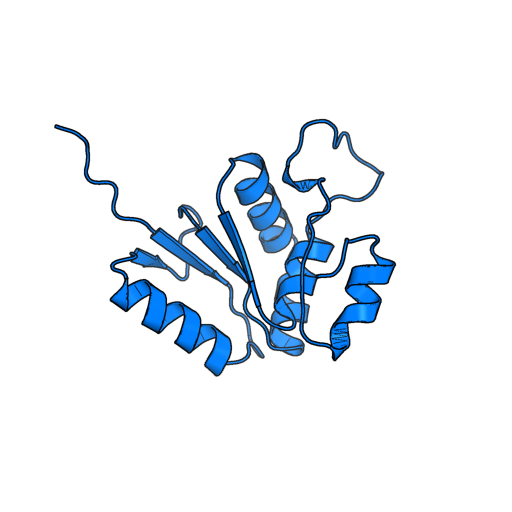 ? -2.418 14.188 12.747 1.00 82.50 101 GLY A O 1
ATOM 725 N N . LEU A 1 102 ? -1.715 15.141 10.840 1.00 89.00 102 LEU A N 1
ATOM 726 C CA . LEU A 1 102 ? -2.166 14.048 9.972 1.00 89.00 102 LEU A CA 1
ATOM 727 C C . LEU A 1 102 ? -1.091 12.965 9.848 1.00 89.00 102 LEU A C 1
ATOM 729 O O . LEU A 1 102 ? 0.005 13.208 9.330 1.00 89.00 102 LEU A O 1
ATOM 733 N N . GLU A 1 103 ? -1.416 11.739 10.256 1.00 92.56 103 GLU A N 1
ATOM 734 C CA . GLU A 1 103 ? -0.526 10.587 10.081 1.00 92.56 103 GLU A CA 1
ATOM 735 C C . GLU A 1 103 ? -0.196 10.344 8.609 1.00 92.56 103 GLU A C 1
ATOM 737 O O . GLU A 1 103 ? 0.911 9.915 8.278 1.00 92.56 103 GLU A O 1
ATOM 742 N N . SER A 1 104 ? -1.111 10.668 7.697 1.00 92.06 104 SER A N 1
ATOM 743 C CA . SER A 1 104 ? -0.918 10.560 6.256 1.00 92.06 104 SER A CA 1
ATOM 744 C C . SER A 1 104 ? 0.165 11.489 5.693 1.00 92.06 104 SER A C 1
ATOM 746 O O . SER A 1 104 ? 0.734 11.180 4.641 1.00 92.06 104 SER A O 1
ATOM 748 N N . ALA A 1 105 ? 0.528 12.554 6.414 1.00 91.31 105 ALA A N 1
ATOM 749 C CA . ALA A 1 105 ? 1.617 13.469 6.069 1.00 91.31 105 ALA A CA 1
ATOM 750 C C . ALA A 1 105 ? 2.994 13.035 6.594 1.00 91.31 105 ALA A C 1
ATOM 752 O O . ALA A 1 105 ? 4.032 13.541 6.158 1.00 91.31 105 ALA A O 1
ATOM 753 N N . ARG A 1 106 ? 3.036 12.084 7.531 1.00 91.12 106 ARG A N 1
ATOM 754 C CA . ARG A 1 106 ? 4.288 11.613 8.124 1.00 91.12 106 ARG A CA 1
ATOM 755 C C . ARG A 1 106 ? 5.072 10.749 7.132 1.00 91.12 106 ARG A C 1
ATOM 757 O O . ARG A 1 106 ? 4.538 9.805 6.563 1.00 91.12 106 ARG A O 1
ATOM 764 N N . LYS A 1 107 ? 6.373 10.978 6.959 1.00 93.19 107 LYS A N 1
ATOM 765 C CA . LYS A 1 107 ? 7.230 10.068 6.172 1.00 93.19 107 LYS A CA 1
ATOM 766 C C . LYS A 1 107 ? 7.820 8.997 7.089 1.00 93.19 107 LYS A C 1
ATOM 768 O O . LYS A 1 107 ? 8.705 9.278 7.898 1.00 93.19 107 LYS A O 1
ATOM 773 N N . ALA A 1 108 ? 7.294 7.776 7.005 1.00 91.00 108 ALA A N 1
ATOM 774 C CA . ALA A 1 108 ? 7.787 6.641 7.785 1.00 91.00 108 ALA A CA 1
ATOM 775 C C . ALA A 1 108 ? 9.137 6.120 7.249 1.00 91.00 108 ALA A C 1
ATOM 777 O O . ALA A 1 108 ? 9.597 6.518 6.178 1.00 91.00 108 ALA A O 1
ATOM 778 N N . ARG A 1 109 ? 9.785 5.218 7.998 1.00 96.81 109 ARG A N 1
ATOM 779 C CA . ARG A 1 109 ? 10.910 4.434 7.471 1.00 96.81 109 ARG A CA 1
ATOM 780 C C . ARG A 1 109 ? 10.348 3.270 6.653 1.00 96.81 109 ARG A C 1
ATOM 782 O O . ARG A 1 109 ? 9.524 2.527 7.173 1.00 96.81 109 ARG A O 1
ATOM 789 N N . VAL A 1 110 ? 10.767 3.132 5.398 1.00 97.38 110 VAL A N 1
ATOM 790 C CA . VAL A 1 110 ? 10.217 2.157 4.439 1.00 97.38 110 VAL A CA 1
ATOM 791 C C . VAL A 1 110 ? 11.324 1.432 3.674 1.00 97.38 110 VAL A C 1
ATOM 793 O O . VAL A 1 110 ? 12.438 1.932 3.561 1.00 97.38 110 VAL A O 1
ATOM 796 N N . THR A 1 111 ? 11.003 0.272 3.105 1.00 98.06 111 THR A N 1
ATOM 797 C CA . THR A 1 111 ? 11.806 -0.386 2.064 1.00 98.06 111 THR A CA 1
ATOM 798 C C . THR A 1 111 ? 10.988 -0.503 0.778 1.00 98.06 111 THR A C 1
ATOM 800 O O . THR A 1 111 ? 9.790 -0.209 0.752 1.00 98.06 111 THR A O 1
ATOM 803 N N . SER A 1 112 ? 11.629 -0.895 -0.315 1.00 98.12 112 SER A N 1
ATOM 804 C CA . SER A 1 112 ? 10.992 -1.057 -1.620 1.00 98.12 112 SER A CA 1
ATOM 805 C C . SER A 1 112 ? 11.776 -2.034 -2.485 1.00 98.12 112 SER A C 1
ATOM 807 O O . SER A 1 112 ? 12.896 -2.415 -2.153 1.00 98.12 112 SER A O 1
ATOM 809 N N . HIS A 1 113 ? 11.257 -2.338 -3.671 1.00 97.75 113 HIS A N 1
ATOM 810 C CA . HIS A 1 113 ? 12.103 -2.912 -4.712 1.00 97.75 113 HIS A CA 1
ATOM 811 C C . HIS A 1 113 ? 13.306 -1.976 -5.009 1.00 97.75 113 HIS A C 1
ATOM 813 O O . HIS A 1 113 ? 13.117 -0.749 -5.028 1.00 97.75 113 HIS A O 1
ATOM 819 N N . PRO A 1 114 ? 14.527 -2.498 -5.266 1.00 97.69 114 PRO A N 1
ATOM 820 C CA . PRO A 1 114 ? 15.712 -1.673 -5.523 1.00 97.69 114 PRO A CA 1
ATOM 821 C C . PRO A 1 114 ? 15.544 -0.672 -6.672 1.00 97.69 114 PRO A C 1
ATOM 823 O O . PRO A 1 114 ? 16.040 0.449 -6.581 1.00 97.69 114 PRO A O 1
ATOM 826 N N . SER A 1 115 ? 14.786 -1.034 -7.714 1.00 97.25 115 SER A N 1
ATOM 827 C CA . SER A 1 115 ? 14.557 -0.165 -8.881 1.00 97.25 115 SER A CA 1
ATOM 828 C C . SER A 1 115 ? 13.859 1.161 -8.556 1.00 97.25 115 SER A C 1
ATOM 830 O O . SER A 1 115 ? 14.010 2.117 -9.309 1.00 97.25 115 SER A O 1
ATOM 832 N N . VAL A 1 116 ? 13.115 1.246 -7.446 1.00 97.19 116 VAL A N 1
ATOM 833 C CA . VAL A 1 116 ? 12.403 2.470 -7.034 1.00 97.19 116 VAL A CA 1
ATOM 834 C C . VAL A 1 116 ? 13.005 3.120 -5.785 1.00 97.19 116 VAL A C 1
ATOM 836 O O . VAL A 1 116 ? 12.524 4.165 -5.351 1.00 97.19 116 VAL A O 1
ATOM 839 N N . LYS A 1 117 ? 14.091 2.563 -5.228 1.00 97.94 117 LYS A N 1
ATOM 840 C CA . LYS A 1 117 ? 14.751 3.084 -4.019 1.00 97.94 117 LYS A CA 1
ATOM 841 C C . LYS A 1 117 ? 15.133 4.556 -4.159 1.00 97.94 117 LYS A C 1
ATOM 843 O O . LYS A 1 117 ? 14.848 5.348 -3.266 1.00 97.94 117 LYS A O 1
ATOM 848 N N . ALA A 1 118 ? 15.755 4.924 -5.281 1.00 97.81 118 ALA A N 1
ATOM 849 C CA . ALA A 1 118 ? 16.178 6.300 -5.525 1.00 97.81 118 ALA A CA 1
ATOM 850 C C . ALA A 1 118 ? 14.987 7.271 -5.492 1.00 97.81 118 ALA A C 1
ATOM 852 O O . ALA A 1 118 ? 15.075 8.317 -4.862 1.00 97.81 118 ALA A O 1
A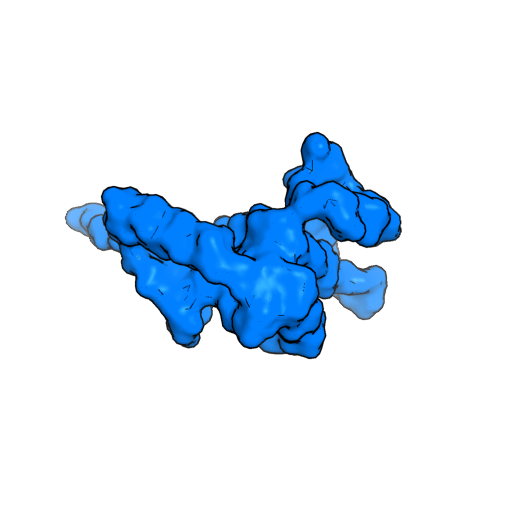TOM 853 N N . ALA A 1 119 ? 13.849 6.896 -6.084 1.00 95.69 119 ALA A N 1
ATOM 854 C CA . ALA A 1 119 ? 12.639 7.717 -6.059 1.00 95.69 119 ALA A CA 1
ATOM 855 C C . ALA A 1 119 ? 12.084 7.895 -4.635 1.00 95.69 119 ALA A C 1
ATOM 857 O O . ALA A 1 119 ? 11.722 9.005 -4.256 1.00 95.69 119 ALA A O 1
ATOM 858 N N . VAL A 1 120 ? 12.073 6.830 -3.824 1.00 96.75 120 VAL A N 1
ATOM 859 C CA . VAL A 1 120 ? 11.638 6.883 -2.415 1.00 96.75 120 VAL A CA 1
ATOM 860 C C . VAL A 1 120 ? 12.531 7.823 -1.595 1.00 96.75 120 VAL A C 1
ATOM 862 O O . VAL A 1 120 ? 12.028 8.681 -0.869 1.00 96.75 120 VAL A O 1
ATOM 865 N N . VAL A 1 121 ? 13.854 7.699 -1.738 1.00 97.12 121 VAL A N 1
ATOM 866 C CA . VAL A 1 121 ? 14.827 8.548 -1.031 1.00 97.12 121 VAL A CA 1
ATOM 867 C C . VAL A 1 121 ? 14.731 10.003 -1.493 1.00 97.12 121 VAL A C 1
ATOM 869 O O . VAL A 1 121 ? 14.680 10.900 -0.656 1.00 97.12 121 VAL A O 1
ATOM 872 N N . ASN A 1 122 ? 14.631 10.245 -2.803 1.00 95.88 122 ASN A N 1
ATOM 873 C CA . ASN A 1 122 ? 14.497 11.592 -3.367 1.00 95.88 122 ASN A CA 1
ATOM 874 C C . ASN A 1 122 ? 13.184 12.270 -2.949 1.00 95.88 122 ASN A C 1
ATOM 876 O O . ASN A 1 122 ? 13.143 13.486 -2.801 1.00 95.88 122 ASN A O 1
ATOM 880 N N . ALA A 1 123 ? 12.128 11.494 -2.683 1.00 93.75 123 ALA A N 1
ATOM 881 C CA . ALA A 1 123 ? 10.891 11.991 -2.082 1.00 93.75 123 ALA A CA 1
ATOM 882 C C . ALA A 1 123 ? 11.030 12.321 -0.577 1.00 93.75 123 ALA A C 1
ATOM 884 O O . ALA A 1 123 ? 10.056 12.712 0.071 1.00 93.75 123 ALA A O 1
ATOM 885 N N . GLY A 1 124 ? 12.220 12.165 0.010 1.00 94.31 124 GLY A N 1
ATOM 886 C CA . GLY A 1 124 ? 12.534 12.506 1.397 1.00 94.31 124 GLY A CA 1
ATOM 887 C C . GLY A 1 124 ? 12.080 11.469 2.425 1.00 94.31 124 GLY A C 1
ATOM 888 O O . GLY A 1 124 ? 11.939 11.805 3.601 1.00 94.31 124 GLY A O 1
ATOM 889 N N . TRP A 1 125 ? 11.800 10.231 2.010 1.00 95.50 125 TRP A N 1
ATOM 890 C CA . TRP A 1 125 ? 11.450 9.147 2.931 1.00 95.50 125 TRP A CA 1
ATOM 891 C C . TRP A 1 125 ? 12.702 8.483 3.510 1.00 95.50 125 TRP A C 1
ATOM 893 O O . TRP A 1 125 ? 13.706 8.295 2.820 1.00 95.50 125 TRP A O 1
ATOM 903 N N . LYS A 1 126 ? 12.639 8.081 4.785 1.00 96.06 126 LYS A N 1
ATOM 904 C CA . LYS A 1 126 ? 13.715 7.304 5.416 1.00 96.06 126 LYS A CA 1
ATOM 905 C C . LYS A 1 126 ? 13.709 5.890 4.834 1.00 96.06 126 LYS A C 1
ATOM 907 O O . LYS A 1 126 ? 12.667 5.240 4.830 1.00 96.06 126 LYS A O 1
ATOM 912 N N . TYR A 1 127 ? 14.860 5.398 4.389 1.00 96.06 127 TYR A N 1
ATOM 913 C CA . TYR A 1 127 ? 14.975 4.053 3.821 1.00 96.06 127 TYR A CA 1
ATOM 914 C C . TYR A 1 127 ? 15.478 3.045 4.866 1.00 96.06 127 TYR A C 1
ATOM 916 O O . TYR A 1 127 ? 16.284 3.401 5.732 1.00 96.06 127 TYR A O 1
ATOM 924 N N . ALA A 1 128 ? 14.954 1.819 4.836 1.00 92.94 128 ALA A N 1
ATOM 925 C CA . ALA A 1 128 ? 15.337 0.736 5.741 1.00 92.94 128 ALA A CA 1
ATOM 926 C C . ALA A 1 128 ? 16.598 0.006 5.294 1.00 92.94 128 ALA A C 1
ATOM 928 O O . ALA A 1 128 ? 16.726 -0.293 4.086 1.00 92.94 128 ALA A O 1
#

Foldseek 3Di:
DPDPDQAEEEEDWDPQFDVCQVVVVVVVCVVVRYHYDHPDLDGLEYEQTDGPVGLVVLLPDPVSLVSLQVCQQVVGYYHYAASSVVSLLSSADDPPDDCPPRSSNDQEADEHHPVCVVVSVVSVHHYD

InterPro domains:
  IPR002818 DJ-1/PfpI [PF01965] (41-127)
  IPR029062 Class I glutamine amidotransferase-like [G3DSA:3.40.50.880] (4-128)
  IPR029062 Class I glutamine amidotransferase-like [SSF52317] (9-127)
  IPR050325 Protein/nucleic acid deglycase [PTHR48094] (44-126)

Secondary structure (DSSP, 8-state):
-------EEEEE--TT--HHHHHHHHHHHHHTT-EEESS-S--SEEEE---HHHHHHHHH-HHHHHHHHHHHHTT-EEEE-GGGHHHHHHHS--TTS--TT-GGG---EE---GGGHHHHHHTTPEE-

Sequence (128 aa):
MPLIHNPSTLILFANGTEEIALLTCYDVLVRAGFAVRAAEPDADILILTGGAAGAKTLTSATEVLSLIRAYRDSGRWVGAIGTGTTTLVASCPGEAGKTEGLESARKARVTSHPSVKAAVVNAGWKYA

Organism: NCBI:txid703511

pLDDT: mean 91.93, std 10.24, range [46.69, 98.12]